Protein AF-A0A1L8R2S3-F1 (afdb_monomer)

pLDDT: mean 87.61, std 10.19, range [57.59, 97.62]

Structure (mmCIF, N/CA/C/O backbone):
data_AF-A0A1L8R2S3-F1
#
_entry.id   AF-A0A1L8R2S3-F1
#
loop_
_atom_site.group_PDB
_atom_site.id
_atom_site.type_symbol
_atom_site.label_atom_id
_atom_site.label_alt_id
_atom_site.label_comp_id
_atom_site.label_asym_id
_atom_site.label_entity_id
_atom_site.label_seq_id
_atom_site.pdbx_PDB_ins_code
_atom_site.Cartn_x
_atom_site.Cartn_y
_atom_site.Cartn_z
_atom_site.occupancy
_atom_site.B_iso_or_equiv
_atom_site.auth_seq_id
_atom_site.auth_comp_id
_atom_site.auth_asym_id
_atom_site.auth_atom_id
_atom_site.pdbx_PDB_model_num
ATOM 1 N N . MET A 1 1 ? -24.021 10.772 14.214 1.00 57.59 1 MET A N 1
ATOM 2 C CA . MET A 1 1 ? -23.372 10.159 13.028 1.00 57.59 1 MET A CA 1
ATOM 3 C C . MET A 1 1 ? -23.290 8.650 13.239 1.00 57.59 1 MET A C 1
ATOM 5 O O . MET A 1 1 ? -22.848 8.230 14.304 1.00 57.59 1 MET A O 1
ATOM 9 N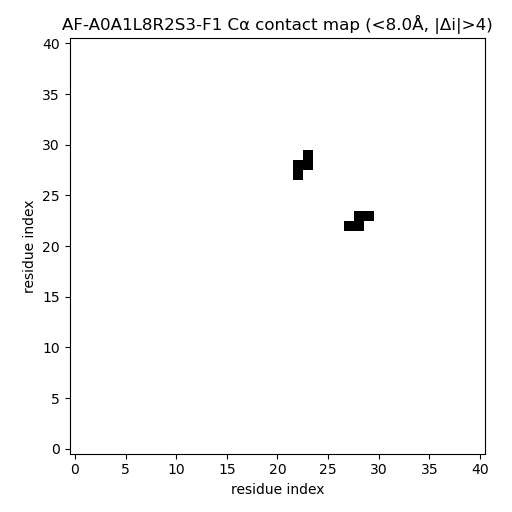 N . LYS A 1 2 ? -23.773 7.822 12.299 1.00 74.88 2 LYS A N 1
ATOM 10 C CA . LYS A 1 2 ? -23.736 6.353 12.451 1.00 74.88 2 LYS A CA 1
ATOM 11 C C . LYS A 1 2 ? -22.267 5.906 12.500 1.00 74.88 2 LYS A C 1
ATOM 13 O O . LYS A 1 2 ? -21.552 6.089 11.520 1.00 74.88 2 LYS A O 1
ATOM 18 N N . LYS A 1 3 ? -21.825 5.317 13.621 1.00 79.56 3 LYS A N 1
ATOM 19 C CA . LYS A 1 3 ? -20.432 4.873 13.877 1.00 79.56 3 LYS A CA 1
ATOM 20 C C . LYS A 1 3 ? -19.831 4.008 12.748 1.00 79.56 3 LYS A C 1
ATOM 22 O O . LYS A 1 3 ? -18.614 3.945 12.616 1.00 79.56 3 LYS A 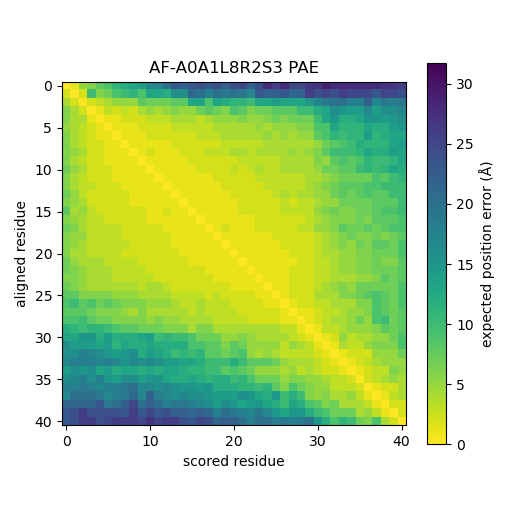O 1
ATOM 27 N N . GLY A 1 4 ? -20.672 3.387 11.915 1.00 83.44 4 GLY A N 1
ATOM 28 C CA . GLY A 1 4 ? -20.263 2.640 10.721 1.00 83.44 4 GLY A CA 1
ATOM 29 C C . GLY A 1 4 ? -19.526 3.475 9.668 1.00 83.44 4 GLY A C 1
ATOM 30 O O . GLY A 1 4 ? -18.532 3.002 9.133 1.00 83.44 4 GLY A O 1
ATOM 31 N N . PHE A 1 5 ? -19.925 4.730 9.430 1.00 90.69 5 PHE A N 1
ATOM 32 C CA . PHE A 1 5 ? -19.256 5.588 8.439 1.00 90.69 5 PHE A CA 1
ATOM 33 C C . PHE A 1 5 ? -17.831 5.962 8.850 1.00 90.69 5 PHE A C 1
ATOM 35 O O . PHE A 1 5 ? -16.947 6.036 8.005 1.00 90.69 5 PHE A O 1
ATOM 42 N N . ILE A 1 6 ? -17.592 6.139 10.152 1.00 90.62 6 ILE A N 1
ATOM 43 C CA . ILE A 1 6 ? -16.259 6.455 10.677 1.00 90.62 6 ILE A CA 1
ATOM 44 C C . ILE A 1 6 ? -15.324 5.255 10.486 1.00 90.62 6 ILE A C 1
ATOM 46 O O . ILE A 1 6 ? -14.213 5.408 9.992 1.00 90.62 6 ILE A O 1
ATOM 50 N N . ARG A 1 7 ? -15.789 4.042 10.815 1.00 91.44 7 ARG A N 1
ATOM 51 C CA . ARG A 1 7 ? -15.010 2.807 10.622 1.00 91.44 7 ARG A CA 1
ATOM 52 C C . ARG A 1 7 ? -14.723 2.529 9.149 1.00 91.44 7 ARG A C 1
ATOM 54 O O . ARG A 1 7 ? -13.611 2.138 8.818 1.00 91.44 7 ARG A O 1
ATOM 61 N N . PHE A 1 8 ? -15.707 2.765 8.284 1.00 94.69 8 PHE A N 1
ATOM 62 C CA . PHE A 1 8 ? -15.532 2.635 6.842 1.00 94.69 8 PHE A CA 1
ATOM 63 C C . PHE A 1 8 ? -14.498 3.634 6.310 1.00 94.69 8 PHE A C 1
ATOM 65 O O . PHE A 1 8 ? -13.576 3.230 5.610 1.00 94.69 8 PHE A O 1
ATOM 72 N N . GLY A 1 9 ? -14.582 4.907 6.712 1.00 94.69 9 GLY A N 1
ATOM 73 C CA . GLY A 1 9 ? -13.614 5.932 6.311 1.00 94.69 9 GLY A CA 1
ATOM 74 C C . GLY A 1 9 ? -12.183 5.607 6.744 1.00 94.69 9 GLY A C 1
ATOM 75 O O . GLY A 1 9 ? -11.263 5.711 5.938 1.00 94.69 9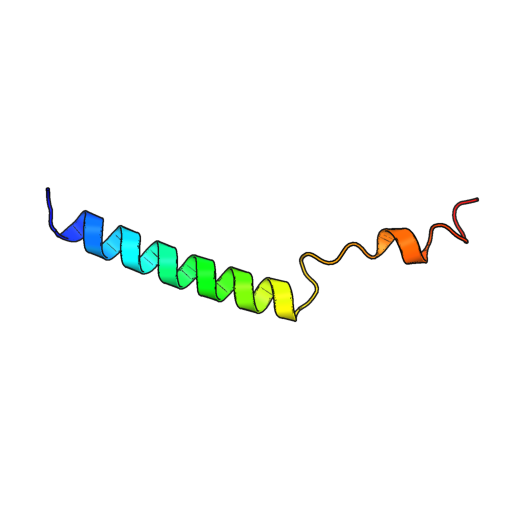 GLY A O 1
ATOM 76 N N . ILE A 1 10 ? -11.997 5.139 7.984 1.00 95.38 10 ILE A N 1
ATOM 77 C CA . ILE A 1 10 ? -10.682 4.701 8.478 1.00 95.38 10 ILE A CA 1
ATOM 78 C C . ILE A 1 10 ? -10.173 3.497 7.673 1.00 95.38 10 ILE A C 1
ATOM 80 O O . ILE A 1 10 ? -9.014 3.484 7.269 1.00 95.38 10 ILE A O 1
ATOM 84 N N . GLY A 1 11 ? -11.029 2.508 7.399 1.00 96.06 11 GLY A N 1
ATOM 85 C CA . GLY A 1 11 ? -10.656 1.333 6.606 1.00 96.06 11 GLY A CA 1
ATOM 86 C C . GLY A 1 11 ? -10.201 1.694 5.192 1.00 96.06 11 GLY A C 1
ATOM 87 O O . GLY A 1 11 ? -9.153 1.231 4.747 1.00 96.06 11 GLY A O 1
ATOM 88 N N . VAL A 1 12 ? -10.943 2.573 4.514 1.00 97.12 12 VAL A N 1
ATO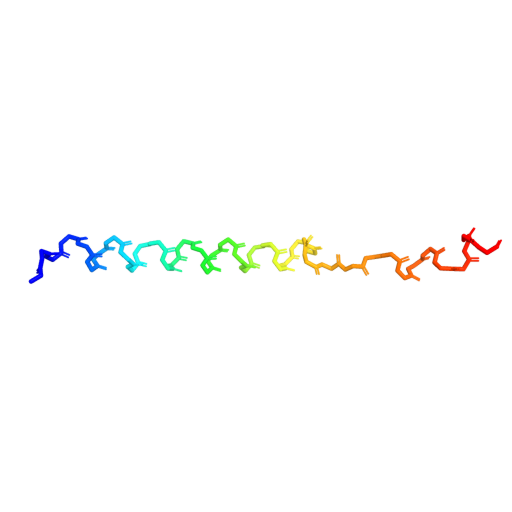M 89 C CA . VAL A 1 12 ? -10.585 3.057 3.174 1.00 97.12 12 VAL A CA 1
ATOM 90 C C . VAL A 1 12 ? -9.269 3.832 3.206 1.00 97.12 12 VAL A C 1
ATOM 92 O O . VAL A 1 12 ? -8.428 3.601 2.345 1.00 97.12 12 VAL A O 1
ATOM 95 N N . ALA A 1 13 ? -9.060 4.693 4.206 1.00 96.31 13 ALA A N 1
ATOM 96 C CA . ALA A 1 13 ? -7.831 5.473 4.343 1.00 96.31 13 ALA A CA 1
ATOM 97 C C . ALA A 1 13 ? -6.591 4.591 4.564 1.00 96.31 13 ALA A C 1
ATOM 99 O O . ALA A 1 13 ? -5.544 4.825 3.967 1.00 96.31 13 ALA A O 1
ATOM 100 N N . VAL A 1 14 ? -6.698 3.554 5.398 1.00 97.56 14 VAL A N 1
ATOM 101 C CA . VAL A 1 14 ? -5.588 2.615 5.624 1.00 97.56 14 VAL A CA 1
ATOM 102 C C . VAL A 1 14 ? -5.296 1.807 4.359 1.00 97.56 14 VAL A C 1
ATOM 104 O O . VAL A 1 14 ? -4.133 1.629 3.998 1.00 97.56 14 VAL A O 1
ATOM 107 N N . LEU A 1 15 ? -6.339 1.357 3.656 1.00 97.62 15 LEU A N 1
ATOM 108 C CA . LEU A 1 15 ? -6.185 0.592 2.421 1.00 97.62 15 LEU A CA 1
ATOM 109 C C . LEU A 1 15 ? -5.529 1.428 1.314 1.00 97.62 15 LEU A C 1
ATOM 111 O O . LEU A 1 15 ? -4.596 0.957 0.664 1.00 97.62 15 LEU A O 1
ATOM 115 N N . SER A 1 16 ? -5.971 2.673 1.121 1.00 96.88 16 SER A N 1
ATOM 116 C CA . SER A 1 16 ? -5.410 3.564 0.103 1.00 96.88 16 SER A CA 1
ATOM 117 C C . SER A 1 16 ? -3.959 3.939 0.402 1.00 96.88 16 SER A C 1
ATOM 119 O O . SER A 1 16 ? -3.143 3.939 -0.517 1.00 96.88 16 SER A O 1
ATOM 121 N N . LEU A 1 17 ? -3.601 4.165 1.671 1.00 97.00 17 LEU A N 1
ATOM 122 C CA . LEU A 1 17 ? -2.206 4.367 2.077 1.00 97.00 17 LEU A CA 1
ATOM 123 C C . LEU A 1 17 ? -1.339 3.130 1.806 1.00 97.00 17 LEU A C 1
ATOM 125 O O . LEU A 1 17 ? -0.217 3.266 1.318 1.00 97.00 17 LEU A O 1
ATOM 129 N N . GLY A 1 18 ? -1.858 1.928 2.077 1.00 96.19 18 GLY A N 1
ATOM 130 C CA . GLY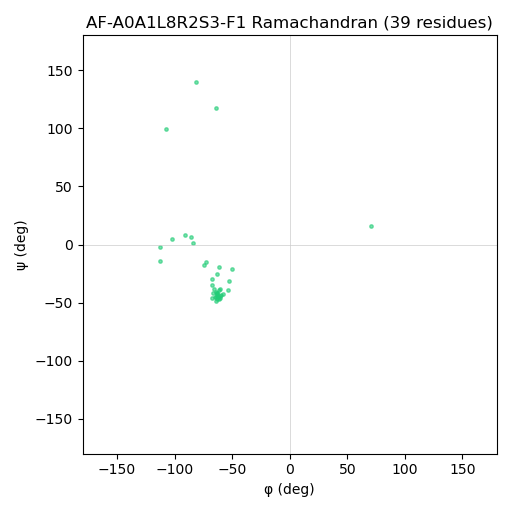 A 1 18 ? -1.165 0.674 1.776 1.00 96.19 18 GLY A CA 1
ATOM 131 C C . GLY A 1 18 ? -0.899 0.499 0.280 1.00 96.19 18 GLY A C 1
ATOM 132 O O . GLY A 1 18 ? 0.232 0.216 -0.118 1.00 96.19 18 GLY A O 1
ATOM 133 N N . ILE A 1 19 ? -1.915 0.734 -0.554 1.00 97.06 19 ILE A N 1
ATOM 134 C CA . ILE A 1 19 ? -1.788 0.671 -2.017 1.00 97.06 19 ILE A CA 1
ATOM 135 C C . ILE A 1 19 ? -0.796 1.726 -2.516 1.00 97.06 19 ILE A C 1
ATOM 137 O O . ILE A 1 19 ? 0.087 1.396 -3.302 1.00 97.06 19 ILE A O 1
ATOM 141 N N . ALA A 1 20 ? -0.886 2.966 -2.028 1.00 96.00 20 ALA A N 1
ATOM 142 C CA . ALA A 1 20 ? 0.023 4.042 -2.420 1.00 96.00 20 ALA A CA 1
ATOM 143 C C . ALA A 1 20 ? 1.486 3.727 -2.061 1.00 96.00 20 ALA A C 1
ATOM 145 O O . ALA A 1 20 ? 2.385 3.995 -2.857 1.00 96.00 20 ALA A O 1
ATOM 146 N N . TYR A 1 21 ? 1.736 3.120 -0.897 1.00 95.88 21 TYR A N 1
ATOM 147 C CA . TYR A 1 21 ? 3.081 2.702 -0.497 1.00 95.88 21 TYR A CA 1
ATOM 148 C C . TYR A 1 21 ? 3.649 1.618 -1.422 1.00 95.88 21 TYR A C 1
ATOM 150 O O . TYR A 1 21 ? 4.800 1.718 -1.852 1.00 95.88 21 TYR A O 1
ATOM 158 N N . VAL A 1 22 ? 2.844 0.602 -1.756 1.00 96.69 22 VAL A N 1
ATOM 159 C CA . VAL A 1 22 ? 3.255 -0.460 -2.688 1.00 96.69 22 VAL A CA 1
ATOM 160 C C . VAL A 1 22 ? 3.501 0.113 -4.081 1.00 96.69 22 VAL A C 1
ATOM 162 O O . VAL A 1 22 ? 4.573 -0.115 -4.629 1.00 96.69 22 VAL A O 1
ATOM 165 N N . ALA A 1 23 ? 2.572 0.913 -4.608 1.00 94.69 23 ALA A N 1
ATOM 166 C CA . ALA A 1 23 ? 2.688 1.547 -5.920 1.00 94.69 23 ALA A CA 1
ATOM 167 C C . ALA A 1 23 ? 3.943 2.430 -6.026 1.00 94.69 23 ALA A C 1
ATOM 169 O O . ALA A 1 23 ? 4.687 2.343 -7.000 1.00 94.69 23 ALA A O 1
ATOM 170 N N . LYS A 1 24 ? 4.251 3.214 -4.984 1.00 93.69 24 LYS A N 1
ATOM 171 C CA . LYS A 1 24 ? 5.501 3.981 -4.925 1.00 93.69 24 LYS A CA 1
ATOM 172 C C . LYS A 1 24 ? 6.728 3.071 -4.978 1.00 93.69 24 LYS A C 1
ATOM 174 O O . LYS A 1 24 ? 7.677 3.374 -5.686 1.00 93.69 24 LYS A O 1
ATOM 179 N N . LYS A 1 25 ? 6.731 1.966 -4.228 1.00 92.69 25 LYS A N 1
ATOM 180 C CA . LYS A 1 25 ? 7.878 1.048 -4.185 1.00 92.69 25 LYS A CA 1
ATOM 181 C C . LYS A 1 25 ? 8.102 0.320 -5.514 1.00 92.69 25 LYS A C 1
ATOM 183 O O . LYS A 1 25 ? 9.233 -0.041 -5.8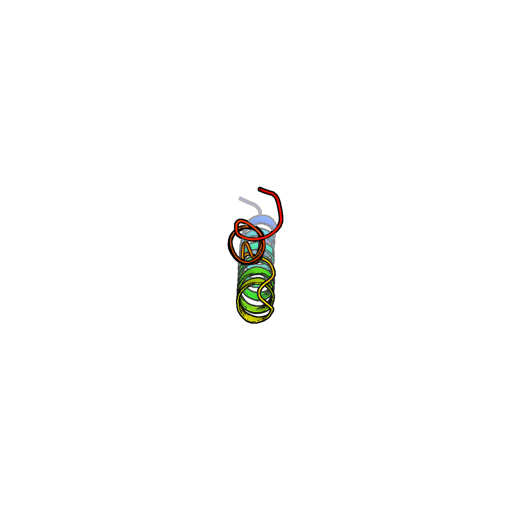11 1.00 92.69 25 LYS A O 1
ATOM 188 N N . THR A 1 26 ? 7.047 0.075 -6.284 1.00 91.88 26 THR A N 1
ATOM 189 C CA . THR A 1 26 ? 7.141 -0.602 -7.583 1.00 91.88 26 THR A CA 1
ATOM 190 C C . THR A 1 26 ? 7.464 0.342 -8.741 1.00 91.88 26 THR A C 1
ATOM 192 O O . THR A 1 26 ? 7.385 -0.098 -9.880 1.00 91.88 26 THR A O 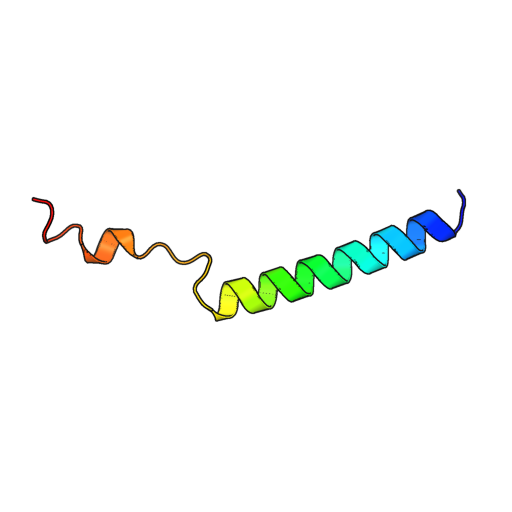1
ATOM 195 N N . GLY A 1 27 ? 7.758 1.621 -8.481 1.00 88.44 27 GLY A N 1
ATOM 196 C CA . GLY A 1 27 ? 8.004 2.610 -9.535 1.00 88.44 27 GLY A CA 1
ATOM 197 C C . GLY A 1 27 ? 6.747 3.004 -10.317 1.00 88.44 27 GLY A C 1
ATOM 198 O O . GLY A 1 27 ? 6.839 3.599 -11.377 1.00 88.44 27 GLY A O 1
ATOM 199 N N . PHE A 1 28 ? 5.539 2.709 -9.811 1.00 92.19 28 PHE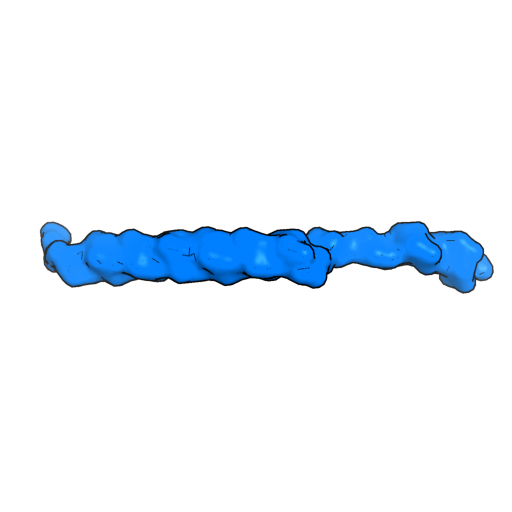 A N 1
ATOM 200 C CA . PHE A 1 28 ? 4.287 2.981 -10.540 1.00 92.19 28 PHE A CA 1
ATOM 201 C C . PHE A 1 28 ? 4.045 4.478 -10.796 1.00 92.19 28 PHE A C 1
ATOM 203 O O . PHE A 1 28 ? 3.316 4.843 -11.710 1.00 92.19 28 PHE A O 1
ATOM 210 N N . PHE A 1 29 ? 4.614 5.340 -9.952 1.00 89.44 29 PHE A N 1
ATOM 211 C CA . PHE A 1 29 ? 4.529 6.796 -10.087 1.00 89.44 29 PHE A CA 1
ATOM 212 C C . PHE A 1 29 ? 5.809 7.415 -10.665 1.00 89.44 29 PHE A C 1
ATOM 214 O O . PHE A 1 29 ? 5.925 8.639 -10.660 1.00 89.44 29 PHE A O 1
ATOM 221 N N . GLU A 1 30 ? 6.784 6.602 -11.070 1.00 87.12 30 GLU A N 1
ATOM 222 C CA . GLU A 1 30 ? 8.010 7.091 -11.697 1.00 87.12 30 GLU A CA 1
ATOM 223 C C . GLU A 1 30 ? 7.734 7.366 -13.179 1.00 87.12 30 GLU A C 1
ATOM 225 O O . GLU A 1 30 ? 6.970 6.650 -13.827 1.00 87.12 30 GLU A O 1
ATOM 230 N N . ASP A 1 31 ? 8.291 8.468 -13.678 1.00 86.38 31 ASP A N 1
ATOM 231 C CA . ASP A 1 31 ? 8.165 8.877 -15.071 1.00 86.38 3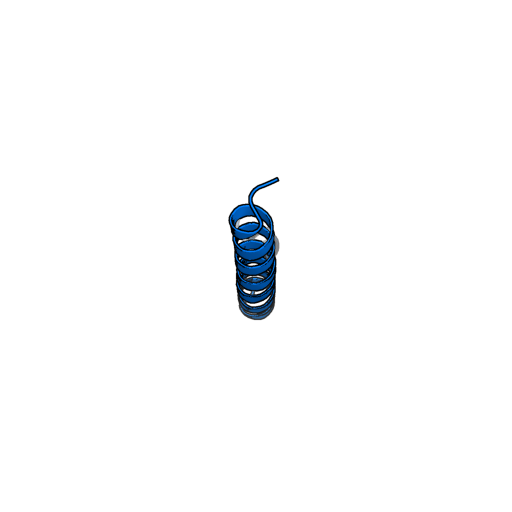1 ASP A CA 1
ATOM 232 C C . ASP A 1 31 ? 9.502 8.648 -15.775 1.00 86.38 31 ASP A C 1
ATOM 234 O O . ASP A 1 31 ? 10.451 9.428 -15.652 1.00 86.38 31 ASP A O 1
ATOM 238 N N . ASP A 1 32 ? 9.559 7.531 -16.491 1.00 81.00 32 ASP A N 1
ATOM 239 C CA . ASP A 1 32 ? 10.742 7.079 -17.216 1.00 81.00 32 ASP A CA 1
ATOM 240 C C . ASP A 1 32 ? 10.862 7.724 -18.605 1.00 81.00 32 ASP A C 1
ATOM 242 O O . ASP A 1 32 ? 11.813 7.425 -19.326 1.00 81.00 32 ASP A O 1
ATOM 246 N N . SER A 1 33 ? 9.934 8.609 -18.996 1.00 81.50 33 SER A N 1
ATOM 247 C CA . SER A 1 33 ? 9.952 9.274 -20.309 1.00 81.50 33 SER A CA 1
ATOM 248 C C . SER A 1 33 ? 11.284 9.973 -20.595 1.00 81.50 33 SER A C 1
ATOM 250 O O . SER A 1 33 ? 11.832 9.810 -21.683 1.00 81.50 33 SER A O 1
ATOM 252 N N . HIS A 1 34 ? 11.873 10.612 -19.579 1.00 80.44 34 HIS A N 1
ATOM 253 C CA . HIS A 1 34 ? 13.146 11.325 -19.715 1.00 80.44 34 HIS A CA 1
ATOM 254 C C . HIS A 1 34 ? 14.332 10.434 -20.136 1.00 80.44 34 HIS A C 1
ATOM 256 O O . HIS A 1 34 ? 15.340 10.939 -20.621 1.00 80.44 34 HIS A O 1
ATOM 262 N N . LEU A 1 35 ? 14.243 9.110 -19.957 1.00 80.69 35 LEU A N 1
ATOM 263 C CA . LEU A 1 35 ? 15.296 8.172 -20.367 1.00 80.69 35 LEU A CA 1
ATOM 264 C C . LEU A 1 35 ? 15.366 7.992 -21.891 1.00 80.69 35 LEU A C 1
ATOM 266 O O . LEU A 1 35 ? 16.345 7.445 -22.399 1.00 80.69 35 LEU A O 1
ATOM 270 N N . TYR A 1 36 ? 14.332 8.426 -22.611 1.00 80.38 36 TYR A N 1
ATOM 271 C CA . TYR A 1 36 ? 14.219 8.291 -24.062 1.00 80.38 36 TYR A CA 1
ATOM 272 C C . TYR A 1 36 ? 14.268 9.634 -24.794 1.00 80.38 36 TYR A C 1
ATOM 274 O O . TYR A 1 36 ? 14.315 9.636 -26.024 1.00 80.38 36 TYR A O 1
ATOM 282 N N . ASP A 1 37 ? 14.359 10.751 -24.061 1.00 80.44 37 ASP A N 1
ATOM 283 C CA . ASP A 1 37 ? 14.517 12.103 -24.618 1.00 80.44 37 ASP A CA 1
ATOM 284 C C . ASP A 1 37 ? 15.700 12.182 -25.603 1.00 80.44 37 ASP A C 1
ATOM 286 O O . ASP A 1 37 ? 15.664 12.921 -26.583 1.00 80.44 37 ASP A O 1
ATOM 290 N N . GLU A 1 38 ? 16.746 11.383 -25.372 1.00 75.31 38 GLU A N 1
ATOM 291 C CA . GLU A 1 38 ? 17.946 11.312 -26.214 1.00 75.31 38 GLU A CA 1
ATOM 292 C C . GLU A 1 38 ? 17.731 10.570 -27.552 1.00 75.31 38 GLU A C 1
ATOM 294 O O . GLU A 1 38 ? 18.546 10.711 -28.465 1.00 75.31 38 GLU A O 1
ATOM 299 N N . PHE A 1 39 ? 16.660 9.776 -27.686 1.00 76.06 39 PHE A N 1
ATOM 300 C CA . PHE A 1 39 ? 16.392 8.896 -28.837 1.00 76.06 39 PHE A CA 1
ATOM 301 C C . PHE A 1 39 ? 15.175 9.315 -29.677 1.00 76.06 39 PHE A C 1
ATOM 303 O O . PHE A 1 39 ? 15.019 8.817 -30.793 1.00 76.06 39 PHE A O 1
ATOM 310 N N . GLU A 1 40 ? 14.327 10.213 -29.169 1.00 65.25 40 GLU A N 1
ATOM 311 C CA . GLU A 1 40 ? 13.167 10.768 -29.889 1.00 65.25 40 GLU A CA 1
ATOM 312 C C . GLU A 1 40 ? 13.479 12.069 -30.676 1.00 65.25 40 GLU A C 1
ATOM 314 O O . GLU A 1 40 ? 12.558 12.686 -31.216 1.00 65.25 40 GLU A O 1
ATOM 319 N N . ALA A 1 41 ? 14.758 12.473 -30.773 1.00 61.19 41 ALA A N 1
ATOM 320 C CA . ALA A 1 41 ? 15.239 13.682 -31.468 1.00 61.19 41 ALA A CA 1
ATOM 321 C C . ALA A 1 41 ? 15.429 13.538 -32.992 1.00 61.19 41 ALA A C 1
ATOM 323 O O . ALA A 1 41 ? 15.908 12.476 -33.456 1.00 61.19 41 ALA A O 1
#

Sequence (41 aa):
MKKGFIRFGIGVAVLSLGIAYVAKKTGFFEDDSHLYDEFEA

Organism: NCBI:txid317010

Radius of gyration: 18.37 Å; Cα contacts (8 Å, |Δi|>4): 4; chains: 1; bounding box: 42×14×45 Å

Solvent-accessible surface area (backbone atoms only — not comparable to full-atom values): 2586 Å² total; per-residue (Å²): 128,69,69,64,58,59,54,50,51,52,51,51,53,53,52,52,51,52,50,51,53,51,38,55,73,70,47,70,80,60,79,67,66,73,80,44,61,86,72,77,113

Secondary structure (DSSP, 8-state):
--HHHHHHHHHHHHHHHHHHHHHHHTTTT--GGGGSTTT--

Foldseek 3Di:
DPVVVVVVVVVVVVVVVVVVVVCVVVCVVPDCVVVCPVPVD

Mean predicted aligned error: 7.0 Å